Protein AF-A0A2A5BFS4-F1 (afdb_monomer)

Nearest PDB structures (foldseek):
  5m3c-assembly1_B  TM=7.877E-01  e=7.580E-06  Pseudomonas aeruginosa
  3icl-assembly2_B  TM=7.917E-01  e=2.289E-05  Methylococcus capsulatus
  3ign-assembly1_A  TM=7.931E-01  e=4.193E-04  Marinobacter nauticus VT8
  4zmm-assembly1_B  TM=7.573E-01  e=4.992E-04  Pseudomonas aeruginosa PAO1
  6hbz-assembly1_A  TM=7.527E-01  e=7.500E-04  Bdellovibrio bacteriovorus HD100

Sequence (93 aa):
MNNPGCVKLNQAAIDPHAVNEKPDDVLARLEGDQFVIVLNNFSRLDDVIAVIQRLLKRLSTPMQYNTQSVVLTASVGVAQYPKDGEDAETLLK

pLDDT: mean 76.88, std 16.75, range [34.44, 90.44]

Solvent-accessible surface area (backbone atoms only — not comparable to full-atom values): 5586 Å² total; per-residue (Å²): 136,82,44,47,31,41,34,39,39,37,61,85,81,79,56,67,79,80,69,48,85,47,96,74,34,42,80,44,75,76,52,98,45,31,33,38,34,38,45,50,72,59,92,45,72,66,57,56,51,52,52,51,54,53,50,53,54,56,44,52,44,74,41,81,54,92,94,43,80,45,66,50,73,71,56,76,49,79,38,37,47,64,84,62,27,88,46,71,68,59,55,68,108

Mean predicted aligned error: 8.02 Å

Foldseek 3Di:
DKKKKKKKKFADDDDPVLQCPDPPWDWDADDDRIIMIIDIRDPDVVVVVVSVVSRQVVQQPFDDDPPDTDHGGMDMDMDIPPPQHPDPVSRVD

Structure (mmCIF, N/CA/C/O backbone):
data_AF-A0A2A5BFS4-F1
#
_entry.id   AF-A0A2A5BFS4-F1
#
loop_
_atom_site.group_PDB
_atom_site.id
_atom_site.type_symbo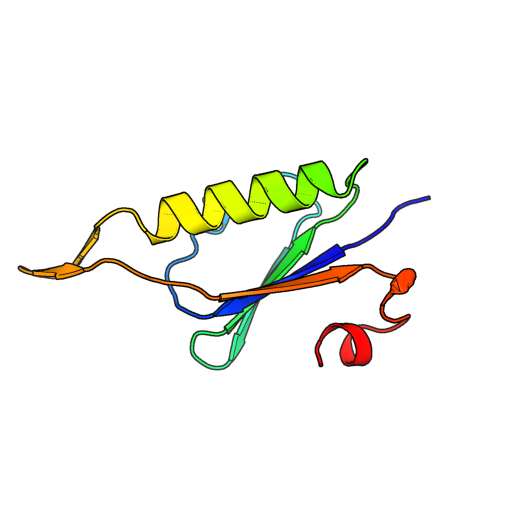l
_atom_site.label_atom_id
_atom_site.label_alt_id
_atom_site.label_comp_id
_atom_site.label_asym_id
_atom_site.label_entity_id
_atom_site.label_seq_id
_atom_site.pdbx_PDB_ins_code
_atom_site.Cartn_x
_atom_site.Cartn_y
_atom_site.Cartn_z
_atom_site.occupancy
_atom_site.B_iso_or_equiv
_atom_site.auth_seq_id
_atom_site.auth_comp_id
_atom_site.auth_asym_id
_atom_site.auth_atom_id
_atom_site.pdbx_PDB_model_num
ATOM 1 N N . MET A 1 1 ? 16.806 6.054 -15.093 1.00 42.25 1 MET A N 1
ATOM 2 C CA . MET A 1 1 ? 16.280 4.681 -14.954 1.00 42.25 1 MET A CA 1
ATOM 3 C C . MET A 1 1 ? 15.186 4.756 -13.910 1.00 42.25 1 MET A C 1
ATOM 5 O O . MET A 1 1 ? 15.493 5.035 -12.760 1.00 42.25 1 MET A O 1
ATOM 9 N N . ASN A 1 2 ? 13.932 4.671 -14.349 1.00 39.12 2 ASN A N 1
ATOM 10 C CA . ASN A 1 2 ? 12.755 4.861 -13.501 1.00 39.12 2 ASN A CA 1
ATOM 11 C C . ASN A 1 2 ? 12.441 3.547 -12.786 1.00 39.12 2 ASN A C 1
ATOM 13 O O . ASN A 1 2 ? 12.416 2.503 -13.433 1.00 39.12 2 ASN A O 1
ATOM 17 N N . ASN A 1 3 ? 12.244 3.606 -11.470 1.00 38.38 3 ASN A N 1
ATOM 18 C CA . ASN A 1 3 ? 12.059 2.435 -10.621 1.00 38.38 3 ASN A CA 1
ATOM 19 C C . ASN A 1 3 ? 10.646 2.481 -10.006 1.00 38.38 3 ASN A C 1
ATOM 21 O O . ASN A 1 3 ? 10.443 3.236 -9.054 1.00 38.38 3 ASN A O 1
ATOM 25 N N . PRO A 1 4 ? 9.647 1.783 -10.574 1.00 45.06 4 PRO A N 1
ATOM 26 C CA . PRO A 1 4 ? 8.321 1.679 -9.968 1.00 45.06 4 PRO A CA 1
ATOM 27 C C . PRO A 1 4 ? 8.346 0.804 -8.706 1.00 45.06 4 PRO A C 1
ATOM 29 O O . PRO A 1 4 ? 8.975 -0.252 -8.666 1.00 45.06 4 PRO A O 1
ATOM 32 N N . GLY A 1 5 ? 7.652 1.239 -7.659 1.00 39.81 5 GLY A N 1
ATOM 33 C CA . GLY A 1 5 ? 7.430 0.479 -6.428 1.00 39.81 5 GLY A CA 1
ATOM 34 C C . GLY A 1 5 ? 5.937 0.273 -6.229 1.00 39.81 5 GLY A C 1
ATOM 35 O O . GLY A 1 5 ? 5.156 1.188 -6.474 1.00 39.81 5 GLY A O 1
ATOM 36 N N . CYS A 1 6 ? 5.522 -0.914 -5.799 1.00 43.81 6 CYS A N 1
ATOM 37 C CA . CYS A 1 6 ? 4.128 -1.195 -5.479 1.00 43.81 6 CYS A CA 1
ATOM 38 C C . CYS A 1 6 ? 3.939 -1.333 -3.966 1.00 43.81 6 CYS A C 1
ATOM 40 O O . CYS A 1 6 ? 4.698 -2.003 -3.266 1.00 43.81 6 CYS A O 1
ATOM 42 N N . VAL A 1 7 ? 2.891 -0.700 -3.461 1.00 47.19 7 VAL A N 1
ATOM 43 C CA . VAL A 1 7 ? 2.465 -0.736 -2.067 1.00 47.19 7 VAL A CA 1
ATOM 44 C C . VAL A 1 7 ? 1.046 -1.289 -2.046 1.00 47.19 7 VAL A C 1
ATOM 46 O O . VAL A 1 7 ? 0.132 -0.683 -2.596 1.00 47.19 7 VAL A O 1
ATOM 49 N N . LYS A 1 8 ? 0.842 -2.443 -1.417 1.00 44.78 8 LYS A N 1
ATOM 50 C CA . LYS A 1 8 ? -0.485 -3.004 -1.151 1.00 44.78 8 LYS A CA 1
ATOM 51 C C . LYS A 1 8 ? -0.995 -2.519 0.197 1.00 44.78 8 LYS A C 1
ATOM 53 O O . LYS A 1 8 ? -0.244 -2.521 1.169 1.00 44.78 8 LYS A O 1
ATOM 58 N N . LEU A 1 9 ? -2.273 -2.180 0.268 1.00 44.44 9 LEU A N 1
ATOM 59 C CA . LEU A 1 9 ? -2.977 -1.728 1.464 1.00 44.44 9 LEU A CA 1
ATOM 60 C C . LEU A 1 9 ? -4.248 -2.557 1.680 1.00 44.44 9 LEU A C 1
ATOM 62 O O . LEU A 1 9 ? -4.911 -2.912 0.707 1.00 44.44 9 LEU A O 1
ATOM 66 N N . ASN A 1 10 ? -4.631 -2.804 2.935 1.00 34.44 10 ASN A N 1
ATOM 67 C CA . ASN A 1 10 ? -5.971 -3.285 3.300 1.00 34.44 10 ASN A CA 1
ATOM 68 C C . ASN A 1 10 ? -6.729 -2.259 4.183 1.00 34.44 10 ASN A C 1
ATOM 70 O O . ASN A 1 10 ? -6.125 -1.544 4.975 1.00 34.44 10 ASN A O 1
ATOM 74 N N . GLN A 1 11 ? -8.051 -2.197 4.010 1.00 35.75 11 GLN A N 1
ATOM 75 C CA . GLN A 1 11 ? -9.085 -1.334 4.607 1.00 35.75 11 GLN A CA 1
ATOM 76 C C . GLN A 1 11 ? -9.249 0.137 4.130 1.00 35.75 11 GLN A C 1
ATOM 78 O O . GLN A 1 11 ? -8.302 0.871 3.862 1.00 35.75 11 GLN A O 1
ATOM 83 N N . ALA A 1 12 ? -10.524 0.554 4.001 1.00 38.91 12 ALA A N 1
ATOM 84 C CA . ALA A 1 12 ? -11.038 1.592 3.098 1.00 38.91 12 ALA A CA 1
ATOM 85 C C . ALA A 1 12 ? -11.296 2.988 3.704 1.00 38.91 12 ALA A C 1
ATOM 87 O O . ALA A 1 12 ? -12.045 3.119 4.664 1.00 38.91 12 ALA A O 1
ATOM 88 N N . ALA A 1 13 ? -10.761 4.012 3.032 1.00 41.56 13 ALA A N 1
ATOM 89 C CA . ALA A 1 13 ? -11.296 5.360 2.756 1.00 41.56 13 ALA A CA 1
ATOM 90 C C . ALA A 1 13 ? -10.109 6.196 2.251 1.00 41.56 13 ALA A C 1
ATOM 92 O O . ALA A 1 13 ? -9.653 7.135 2.900 1.00 41.56 13 ALA A O 1
ATOM 93 N N . ILE A 1 14 ? -9.510 5.769 1.139 1.00 53.09 14 ILE A N 1
ATOM 94 C CA . ILE A 1 14 ? -8.310 6.418 0.626 1.00 53.09 14 ILE A CA 1
ATOM 95 C C . ILE A 1 14 ? -8.756 7.539 -0.304 1.00 53.09 14 ILE A C 1
ATOM 97 O O . ILE A 1 14 ? -9.197 7.285 -1.422 1.00 53.09 14 ILE A O 1
ATOM 101 N N . ASP A 1 15 ? -8.665 8.774 0.181 1.00 57.22 15 ASP A N 1
ATOM 102 C CA . ASP A 1 15 ? -8.753 9.952 -0.676 1.00 57.22 15 ASP A CA 1
ATOM 103 C C . ASP A 1 15 ? -7.632 9.865 -1.735 1.00 57.22 15 ASP A C 1
ATOM 105 O O . ASP A 1 15 ? -6.452 9.833 -1.368 1.00 57.22 15 ASP A O 1
ATOM 109 N N . PRO A 1 16 ? -7.954 9.817 -3.041 1.00 53.03 16 PRO A N 1
ATOM 110 C CA . PRO A 1 16 ? -6.948 9.762 -4.096 1.00 53.03 16 PRO A 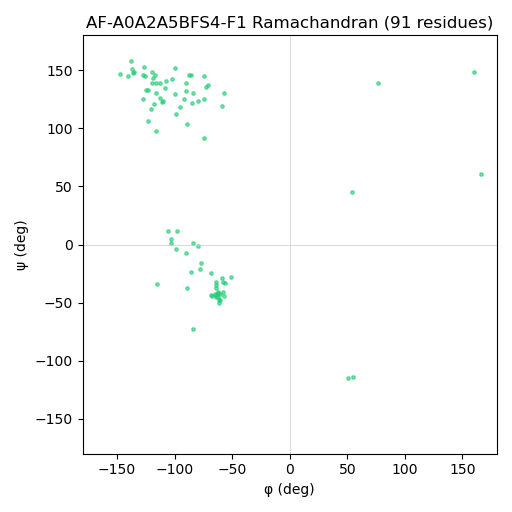CA 1
ATOM 111 C C . PRO A 1 16 ? -5.959 10.928 -4.020 1.00 53.03 16 PRO A C 1
ATOM 113 O O . PRO A 1 16 ? -4.778 10.754 -4.306 1.00 53.03 16 PRO A O 1
ATOM 116 N N . HIS A 1 17 ? -6.408 12.108 -3.582 1.00 55.12 17 HIS A N 1
ATOM 117 C CA . HIS A 1 17 ? -5.558 13.288 -3.416 1.00 55.12 17 HIS A CA 1
ATOM 118 C C . HIS A 1 17 ? -4.683 13.222 -2.157 1.00 55.12 17 HIS A C 1
ATOM 120 O O . HIS A 1 17 ? -3.711 13.964 -2.038 1.00 55.12 17 HIS A O 1
ATOM 126 N N . ALA A 1 18 ? -4.985 12.325 -1.214 1.00 53.59 18 ALA A N 1
ATOM 127 C CA . ALA A 1 18 ? -4.162 12.109 -0.027 1.00 53.59 18 ALA A CA 1
ATOM 128 C C . ALA A 1 18 ? -2.912 11.264 -0.297 1.00 53.59 18 ALA A C 1
ATOM 130 O O . ALA A 1 18 ? -1.975 11.308 0.507 1.00 53.59 18 ALA A O 1
ATOM 131 N N . VAL A 1 19 ? -2.927 10.492 -1.385 1.00 61.59 19 VAL A N 1
ATOM 132 C CA . VAL A 1 19 ? -1.911 9.485 -1.718 1.00 61.59 19 VAL A CA 1
ATOM 133 C C . VAL A 1 19 ? -1.139 9.829 -2.978 1.00 61.59 19 VAL A C 1
ATOM 135 O O . VAL A 1 19 ? 0.044 9.518 -3.060 1.00 61.59 19 VAL A O 1
ATOM 138 N N . ASN A 1 20 ? -1.798 10.463 -3.944 1.00 62.19 20 ASN A N 1
ATOM 139 C CA . ASN A 1 20 ? -1.189 10.823 -5.210 1.00 62.19 20 ASN A CA 1
ATOM 140 C C . ASN A 1 20 ? -0.248 12.027 -5.017 1.00 62.19 20 ASN A C 1
ATOM 142 O O . ASN A 1 20 ? -0.691 13.178 -5.028 1.00 62.19 20 ASN A O 1
ATOM 146 N N . GLU A 1 21 ? 1.036 11.762 -4.755 1.00 63.19 21 GLU A N 1
ATOM 147 C CA . GLU A 1 21 ? 2.040 12.813 -4.534 1.00 63.19 21 GLU A CA 1
ATOM 148 C C . GLU A 1 21 ? 2.649 13.316 -5.842 1.00 63.19 21 GLU A C 1
ATOM 150 O O . GLU A 1 21 ? 3.132 14.451 -5.900 1.00 63.19 21 GLU A O 1
ATOM 155 N N . LYS A 1 22 ? 2.616 12.495 -6.897 1.00 73.06 22 LYS A N 1
ATOM 156 C CA . LYS A 1 22 ? 3.165 12.814 -8.217 1.00 73.06 22 LYS A CA 1
ATOM 157 C C . LYS A 1 22 ? 2.206 12.386 -9.325 1.00 73.06 22 LYS A C 1
ATOM 159 O O . LYS A 1 22 ? 1.609 11.335 -9.199 1.00 73.06 22 LYS A O 1
ATOM 164 N N . PRO A 1 23 ? 2.145 13.095 -10.467 1.00 74.38 23 PRO A N 1
ATOM 165 C CA . PRO A 1 23 ? 1.198 12.801 -11.552 1.00 74.38 23 PRO A CA 1
ATOM 166 C C . PRO A 1 23 ? 1.167 11.344 -12.042 1.00 74.38 23 PRO A C 1
ATOM 168 O O . PRO A 1 23 ? 0.133 10.894 -12.528 1.00 74.38 23 PRO A O 1
ATOM 171 N N . ASP A 1 24 ? 2.287 10.631 -11.914 1.00 79.88 24 ASP A N 1
ATOM 172 C CA . ASP A 1 24 ? 2.438 9.249 -12.365 1.00 79.88 24 ASP A CA 1
ATOM 173 C C . ASP A 1 24 ? 2.071 8.214 -11.289 1.00 79.88 24 ASP A C 1
ATOM 175 O O . ASP A 1 24 ? 2.069 7.020 -11.587 1.00 79.88 24 ASP A O 1
ATOM 179 N N . ASP A 1 25 ? 1.801 8.618 -10.045 1.00 84.00 25 ASP A N 1
ATOM 180 C CA . ASP A 1 25 ? 1.403 7.685 -8.993 1.00 84.00 25 ASP A CA 1
ATOM 181 C C . ASP A 1 25 ? -0.038 7.212 -9.236 1.00 84.00 25 ASP A C 1
ATOM 183 O O . ASP A 1 25 ? -0.946 7.989 -9.549 1.00 84.00 25 ASP A O 1
ATOM 187 N N . VAL A 1 26 ? -0.262 5.908 -9.080 1.00 83.69 26 VAL A N 1
ATOM 188 C CA . VAL A 1 26 ? -1.560 5.274 -9.343 1.00 83.69 26 VAL A CA 1
ATOM 189 C C . VAL A 1 26 ? -2.113 4.703 -8.051 1.00 83.69 26 VAL A C 1
ATOM 191 O O . VAL A 1 26 ? -1.435 3.940 -7.374 1.00 83.69 26 VAL A O 1
ATOM 194 N N . LEU A 1 27 ? -3.370 5.015 -7.741 1.00 85.62 27 LEU A N 1
ATOM 195 C CA . LEU A 1 27 ? -4.146 4.345 -6.700 1.00 85.6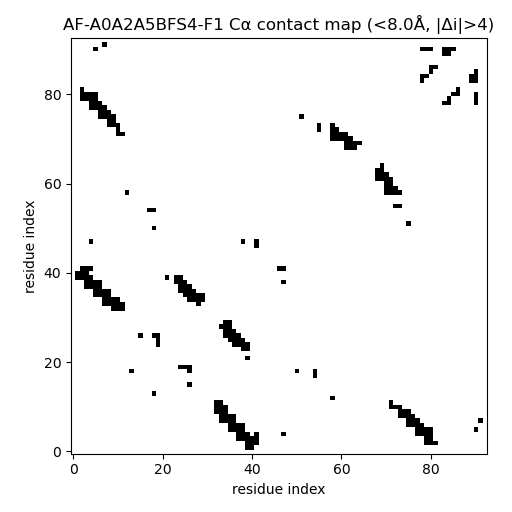2 27 LEU A CA 1
ATOM 196 C C . LEU A 1 27 ? -5.253 3.527 -7.364 1.00 85.62 27 LEU A C 1
ATOM 198 O O . LEU A 1 27 ? -6.095 4.075 -8.074 1.00 85.62 27 LEU A O 1
ATOM 202 N N . ALA A 1 28 ? -5.277 2.227 -7.095 1.00 83.88 28 ALA A N 1
ATOM 203 C CA . ALA A 1 28 ? -6.299 1.311 -7.578 1.00 83.88 28 ALA A CA 1
ATOM 204 C C . ALA A 1 28 ? -6.925 0.541 -6.413 1.00 83.88 28 ALA A C 1
ATOM 206 O O . ALA A 1 28 ? -6.252 0.177 -5.451 1.00 83.88 28 ALA A O 1
ATOM 207 N N . ARG A 1 29 ? -8.225 0.262 -6.513 1.00 86.12 29 ARG A N 1
ATOM 208 C CA . ARG A 1 29 ? -8.899 -0.720 -5.660 1.00 86.12 29 ARG A CA 1
ATOM 209 C C . ARG A 1 29 ? -8.849 -2.064 -6.375 1.00 86.12 29 ARG A C 1
ATOM 211 O O . ARG A 1 29 ? -9.277 -2.128 -7.524 1.00 86.12 29 ARG A O 1
ATOM 218 N N . LEU A 1 30 ? -8.332 -3.097 -5.713 1.00 83.94 30 LEU A N 1
ATOM 219 C CA . LEU A 1 30 ? -8.310 -4.450 -6.269 1.00 83.94 30 LEU A CA 1
ATOM 220 C C . LEU A 1 30 ? -9.644 -5.140 -5.998 1.00 83.94 30 LEU A C 1
ATOM 222 O O . LEU A 1 30 ? -10.477 -5.277 -6.888 1.00 83.94 30 LEU A O 1
ATOM 226 N N . GLU A 1 31 ? -9.875 -5.511 -4.743 1.00 82.44 31 GLU A N 1
ATOM 227 C CA . GLU A 1 31 ? -11.036 -6.283 -4.315 1.00 82.44 31 GLU A CA 1
ATOM 228 C C . GLU A 1 31 ? -11.428 -5.881 -2.903 1.00 82.44 31 GLU A C 1
ATOM 230 O O . GLU A 1 31 ? -10.560 -5.559 -2.098 1.00 82.44 31 GLU A O 1
ATOM 235 N N . GLY A 1 32 ? -12.725 -5.910 -2.578 1.00 86.44 32 GLY A N 1
ATOM 236 C CA . GLY A 1 32 ? -13.195 -5.651 -1.217 1.00 86.44 32 GLY A CA 1
ATOM 237 C C . GLY A 1 32 ? -12.603 -4.363 -0.651 1.00 86.44 32 GLY A C 1
ATOM 238 O O . GLY A 1 32 ? -12.879 -3.271 -1.143 1.00 86.44 32 GLY A O 1
ATOM 239 N N . ASP A 1 33 ? -11.788 -4.489 0.378 1.00 83.19 33 ASP A N 1
ATOM 240 C CA . ASP A 1 33 ? -11.120 -3.400 1.071 1.00 83.19 33 ASP A CA 1
ATOM 241 C C . ASP A 1 33 ? -9.614 -3.301 0.744 1.00 83.19 33 ASP A C 1
ATOM 243 O O . ASP A 1 33 ? -8.892 -2.556 1.398 1.00 83.19 33 ASP A O 1
ATOM 247 N N . GLN A 1 34 ? -9.143 -4.022 -0.273 1.00 83.44 34 GLN A N 1
ATOM 248 C CA . GLN A 1 34 ? -7.758 -4.043 -0.726 1.00 83.44 34 GLN A CA 1
ATOM 249 C C . GLN A 1 34 ? -7.495 -2.983 -1.795 1.00 83.44 34 GLN A C 1
ATOM 251 O O . GLN A 1 34 ? -8.211 -2.862 -2.797 1.00 83.44 34 GLN A O 1
ATOM 256 N N . PHE A 1 35 ? -6.413 -2.242 -1.601 1.00 86.31 35 PHE A N 1
ATOM 257 C CA . PHE A 1 35 ? -5.946 -1.199 -2.500 1.00 86.31 35 PHE A CA 1
ATOM 258 C C . PHE A 1 35 ? -4.484 -1.432 -2.869 1.00 86.31 35 PHE A C 1
ATOM 260 O O . PHE A 1 35 ? -3.710 -2.006 -2.106 1.00 86.31 35 PHE A O 1
ATOM 267 N N . VAL A 1 36 ? -4.099 -0.952 -4.042 1.00 87.88 36 VAL A N 1
ATOM 268 C CA . VAL A 1 36 ? -2.715 -0.903 -4.507 1.00 87.88 36 VAL A CA 1
ATOM 269 C C . VAL A 1 36 ? -2.373 0.533 -4.838 1.00 87.88 36 VAL A C 1
ATOM 271 O O . VAL A 1 36 ? -3.126 1.216 -5.530 1.00 87.88 36 VAL A O 1
ATOM 274 N N . ILE A 1 37 ? -1.216 0.967 -4.361 1.00 87.19 37 ILE A N 1
ATOM 275 C CA . ILE A 1 37 ? -0.569 2.201 -4.770 1.00 87.19 37 ILE A CA 1
ATOM 276 C C . ILE A 1 37 ? 0.670 1.821 -5.567 1.00 87.19 37 ILE A C 1
ATOM 278 O O . ILE A 1 37 ? 1.539 1.107 -5.069 1.00 87.19 37 ILE A O 1
ATOM 282 N N . VAL A 1 38 ? 0.768 2.310 -6.793 1.00 87.75 38 VAL A N 1
ATOM 283 C CA . VAL A 1 38 ? 1.999 2.256 -7.575 1.00 87.75 38 VAL A CA 1
ATOM 284 C C . VAL A 1 38 ? 2.662 3.616 -7.449 1.00 87.75 38 VAL A C 1
ATOM 286 O O . VAL A 1 38 ? 2.122 4.610 -7.927 1.00 87.75 38 VAL A O 1
ATOM 289 N N . LEU A 1 39 ? 3.807 3.648 -6.774 1.00 87.31 39 LEU A N 1
ATOM 290 C CA . LEU A 1 39 ? 4.633 4.838 -6.630 1.00 87.31 39 LEU A CA 1
ATOM 291 C C . LEU A 1 39 ? 5.712 4.818 -7.702 1.00 87.31 39 LEU A C 1
ATOM 293 O O . LEU A 1 39 ? 6.563 3.923 -7.740 1.00 87.31 39 LEU A O 1
ATOM 297 N N . ASN A 1 40 ? 5.681 5.824 -8.564 1.00 82.12 40 ASN A N 1
ATOM 298 C CA . ASN A 1 40 ? 6.637 5.974 -9.645 1.00 82.12 40 ASN A CA 1
ATOM 299 C C . ASN A 1 40 ? 7.726 6.982 -9.263 1.00 82.12 40 ASN A C 1
ATOM 301 O O . ASN A 1 40 ? 7.526 7.920 -8.488 1.00 82.12 40 ASN A O 1
ATOM 305 N N . ASN A 1 41 ? 8.916 6.804 -9.840 1.00 77.44 41 ASN A N 1
ATOM 306 C CA . ASN A 1 41 ? 9.993 7.798 -9.784 1.00 77.44 41 ASN A CA 1
ATOM 307 C C . ASN A 1 41 ? 10.367 8.239 -8.352 1.00 77.44 41 ASN A C 1
ATOM 309 O O . ASN A 1 41 ? 10.494 9.438 -8.075 1.00 77.44 41 ASN A O 1
ATOM 313 N N . PHE A 1 42 ? 10.516 7.296 -7.418 1.00 82.31 42 PHE A N 1
ATOM 314 C CA . PHE A 1 42 ? 11.094 7.579 -6.101 1.00 82.31 42 PHE A CA 1
ATOM 315 C C . PHE A 1 42 ? 12.622 7.452 -6.141 1.00 82.31 42 PHE A C 1
ATOM 317 O O . PHE A 1 42 ? 13.169 6.631 -6.879 1.00 82.31 42 PHE A O 1
ATOM 324 N N . SER A 1 43 ? 13.318 8.281 -5.364 1.00 82.50 43 SER A N 1
ATOM 325 C CA . SER A 1 43 ? 14.785 8.325 -5.367 1.00 82.50 43 SER A CA 1
ATOM 326 C C . SER A 1 43 ? 15.364 7.335 -4.365 1.00 82.50 43 SER A C 1
ATOM 328 O O . SER A 1 43 ? 16.408 6.729 -4.602 1.00 82.50 43 SER A O 1
ATOM 330 N N . ARG A 1 44 ? 14.692 7.187 -3.220 1.00 84.56 44 ARG A N 1
ATOM 331 C CA . ARG A 1 44 ? 15.110 6.329 -2.112 1.00 84.56 44 ARG A CA 1
ATOM 332 C C . ARG A 1 44 ? 13.920 5.563 -1.562 1.00 84.56 44 ARG A C 1
ATOM 334 O O . ARG A 1 44 ? 12.800 6.058 -1.556 1.00 84.56 44 ARG A O 1
ATOM 341 N N . LEU A 1 45 ? 14.184 4.376 -1.024 1.00 82.69 45 LEU A N 1
ATOM 342 C CA . LEU A 1 45 ? 13.162 3.578 -0.342 1.00 82.69 45 LEU A CA 1
ATOM 343 C C . LEU A 1 45 ? 12.548 4.345 0.848 1.00 82.69 45 LEU A C 1
ATOM 345 O O . LEU A 1 45 ? 11.363 4.205 1.130 1.00 82.69 45 LEU A O 1
ATOM 349 N N . ASP A 1 46 ? 13.318 5.241 1.469 1.00 87.25 46 ASP A N 1
ATOM 350 C CA . ASP A 1 46 ? 12.834 6.157 2.509 1.00 87.25 46 ASP A CA 1
ATOM 351 C C . ASP A 1 46 ? 11.673 7.054 2.037 1.00 87.25 46 ASP A C 1
ATOM 353 O O . ASP A 1 46 ? 10.779 7.350 2.828 1.00 87.25 46 ASP A O 1
ATOM 357 N N . ASP A 1 47 ? 11.638 7.436 0.753 1.00 83.62 47 ASP A N 1
ATOM 358 C CA . ASP A 1 47 ? 10.538 8.224 0.181 1.00 83.62 47 ASP A CA 1
ATOM 359 C C . ASP A 1 47 ? 9.235 7.406 0.205 1.00 83.62 47 ASP A C 1
ATOM 361 O O . ASP A 1 47 ? 8.182 7.901 0.605 1.00 83.62 47 ASP A O 1
ATOM 365 N N . VAL A 1 48 ? 9.320 6.119 -0.152 1.00 85.69 48 VAL A N 1
ATOM 366 C CA . VAL A 1 48 ? 8.191 5.173 -0.117 1.00 85.69 48 VAL A CA 1
ATOM 367 C C . VAL A 1 48 ? 7.712 4.962 1.320 1.00 85.69 48 VAL A C 1
ATOM 369 O O . VAL A 1 48 ? 6.510 5.005 1.589 1.00 85.69 48 VAL A O 1
ATOM 372 N N . ILE A 1 49 ? 8.641 4.794 2.266 1.00 87.88 49 ILE A N 1
ATOM 373 C CA . ILE A 1 49 ? 8.313 4.650 3.692 1.00 87.88 49 ILE A CA 1
ATOM 374 C C . ILE A 1 49 ? 7.584 5.896 4.210 1.00 87.88 49 ILE A C 1
ATOM 376 O O . ILE A 1 49 ? 6.597 5.764 4.936 1.00 87.88 49 ILE A O 1
ATOM 380 N N . ALA A 1 50 ? 8.024 7.097 3.829 1.00 87.19 50 ALA A N 1
ATOM 381 C CA . ALA A 1 50 ? 7.391 8.344 4.252 1.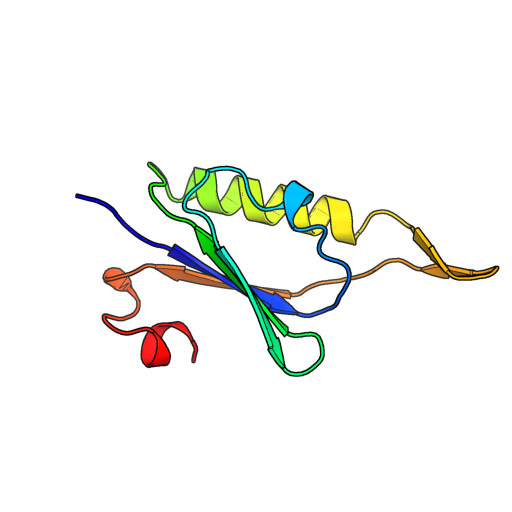00 87.19 50 ALA A CA 1
ATOM 382 C C . ALA A 1 50 ? 5.932 8.451 3.768 1.00 87.19 50 ALA A C 1
ATOM 384 O O . ALA A 1 50 ? 5.054 8.841 4.547 1.00 87.19 50 ALA A O 1
ATOM 385 N N . VAL A 1 51 ? 5.654 8.049 2.521 1.00 85.06 51 VAL A N 1
ATOM 386 C CA . VAL A 1 51 ? 4.285 7.987 1.975 1.00 85.06 51 VAL A CA 1
ATOM 387 C C . VAL A 1 51 ? 3.427 7.011 2.787 1.00 85.06 51 VAL A C 1
ATOM 389 O O . VAL A 1 51 ? 2.335 7.367 3.238 1.00 85.06 51 VAL A O 1
ATOM 392 N N . ILE A 1 52 ? 3.943 5.808 3.055 1.00 87.31 52 ILE A N 1
ATOM 393 C CA . ILE A 1 52 ? 3.241 4.773 3.830 1.00 87.31 52 ILE A CA 1
ATOM 394 C C . ILE A 1 52 ? 2.918 5.257 5.245 1.00 87.31 52 ILE A C 1
ATOM 396 O O . ILE A 1 52 ? 1.784 5.129 5.705 1.00 87.31 52 ILE A O 1
ATOM 400 N N . GLN A 1 53 ? 3.890 5.849 5.941 1.00 89.31 53 GLN A N 1
ATOM 401 C CA . GLN A 1 53 ? 3.693 6.363 7.297 1.00 89.31 53 GLN A CA 1
ATOM 402 C C . GLN A 1 53 ? 2.639 7.472 7.339 1.00 89.31 53 GLN A C 1
ATOM 404 O O . GLN A 1 53 ? 1.799 7.498 8.242 1.00 89.31 53 GLN A O 1
ATOM 409 N N . ARG A 1 54 ? 2.648 8.381 6.356 1.00 87.12 54 ARG A N 1
ATOM 410 C CA . ARG A 1 54 ? 1.628 9.429 6.234 1.00 87.12 54 ARG A CA 1
ATOM 411 C C . ARG A 1 54 ? 0.241 8.849 6.008 1.00 87.12 54 ARG A C 1
ATOM 413 O O . ARG A 1 54 ? -0.705 9.306 6.648 1.00 87.12 54 ARG A O 1
ATOM 420 N N . LEU A 1 55 ? 0.119 7.866 5.122 1.00 85.88 55 LEU A N 1
ATOM 421 C CA . LEU A 1 55 ? -1.143 7.188 4.857 1.00 85.88 55 LEU A CA 1
ATOM 422 C C . LEU A 1 55 ? -1.664 6.486 6.118 1.00 85.88 55 LEU A C 1
ATOM 424 O O . LEU A 1 55 ? -2.796 6.736 6.522 1.00 85.88 55 LEU A O 1
ATOM 428 N N . LEU A 1 56 ? -0.831 5.687 6.788 1.00 87.31 56 LEU A N 1
ATOM 429 C CA . LEU A 1 56 ? -1.210 4.997 8.024 1.00 87.31 56 LEU A CA 1
ATOM 430 C C . LEU A 1 56 ? -1.650 5.971 9.119 1.00 87.31 56 LEU A C 1
ATOM 432 O O . LEU A 1 56 ? -2.645 5.725 9.796 1.00 87.31 56 LEU A O 1
ATOM 436 N N . LYS A 1 57 ? -0.960 7.108 9.259 1.00 88.44 57 LYS A N 1
ATOM 437 C CA . LYS A 1 57 ? -1.342 8.165 10.205 1.00 88.44 57 LYS A CA 1
ATOM 438 C C . LYS A 1 57 ? -2.694 8.799 9.865 1.00 88.44 57 LYS A C 1
ATOM 440 O O . LYS A 1 57 ? -3.455 9.146 10.765 1.00 88.44 57 LYS A O 1
ATOM 445 N N . ARG A 1 58 ? -2.998 8.982 8.578 1.00 86.75 58 ARG A N 1
ATOM 446 C CA . ARG A 1 58 ? -4.305 9.498 8.144 1.00 86.75 58 ARG A CA 1
ATOM 447 C C . ARG A 1 58 ? -5.411 8.487 8.428 1.00 86.75 58 ARG A C 1
ATOM 449 O O . ARG A 1 58 ? -6.429 8.875 8.983 1.00 86.75 58 ARG A O 1
ATOM 456 N N . LEU A 1 59 ? -5.187 7.210 8.122 1.00 84.62 59 LEU A N 1
ATOM 457 C CA . LEU A 1 59 ? -6.155 6.139 8.383 1.00 84.62 59 LEU A CA 1
ATOM 458 C C . LEU A 1 59 ? -6.425 5.948 9.883 1.00 84.62 59 LEU A C 1
ATOM 460 O O . LEU A 1 59 ? -7.561 5.704 10.276 1.00 84.62 59 LEU A O 1
ATOM 464 N N . SER A 1 60 ? -5.409 6.130 10.730 1.00 88.81 60 SER A N 1
ATOM 465 C CA . SER A 1 60 ? -5.562 6.043 12.186 1.00 88.81 60 SER A CA 1
ATOM 466 C C . SER A 1 60 ? -6.155 7.297 12.834 1.00 88.81 60 SER A C 1
ATOM 468 O O . SER A 1 60 ? -6.363 7.323 14.049 1.00 88.81 60 SER A O 1
ATOM 470 N N . THR A 1 61 ? -6.447 8.342 12.055 1.00 88.94 61 THR A N 1
ATOM 471 C CA . THR A 1 61 ? -7.154 9.514 12.571 1.00 88.94 61 THR A CA 1
ATOM 472 C C . THR A 1 61 ? -8.633 9.157 12.758 1.00 88.94 61 THR A C 1
ATOM 474 O O . THR A 1 61 ? -9.259 8.707 11.798 1.00 88.94 61 THR A O 1
ATOM 477 N N . PRO A 1 62 ? -9.215 9.348 13.959 1.00 88.44 62 PRO A N 1
ATOM 478 C CA . PRO A 1 62 ? -10.618 9.036 14.193 1.00 88.44 62 PRO A CA 1
ATOM 479 C C . PRO A 1 62 ? -11.524 9.800 13.231 1.00 88.44 62 PRO A C 1
ATOM 481 O O . PRO A 1 62 ? -11.413 11.020 13.090 1.00 88.44 62 PRO A O 1
ATOM 484 N N . MET A 1 63 ? -12.440 9.080 12.596 1.00 85.19 63 MET A N 1
ATOM 485 C CA . MET A 1 63 ? -13.420 9.639 11.676 1.00 85.19 63 MET A CA 1
ATOM 486 C C . MET A 1 63 ? -14.830 9.380 12.187 1.00 85.19 63 MET A C 1
ATOM 488 O O . MET A 1 63 ? -15.125 8.334 12.768 1.00 85.19 63 MET A O 1
ATOM 492 N N . GLN A 1 64 ? -15.708 10.357 11.978 1.00 85.75 64 GLN A N 1
ATOM 493 C CA . GLN A 1 64 ? -17.105 10.221 12.361 1.00 85.75 64 GLN A CA 1
ATOM 494 C C . GLN A 1 64 ? -17.852 9.404 11.315 1.00 85.75 64 GLN A C 1
ATOM 496 O O . GLN A 1 64 ? -17.885 9.761 10.137 1.00 85.75 64 GLN A O 1
ATOM 501 N N . TYR A 1 65 ? -18.480 8.327 11.767 1.00 81.75 65 TYR A N 1
ATOM 502 C CA . TYR A 1 65 ? -19.398 7.522 10.982 1.00 81.75 65 TYR A CA 1
ATOM 503 C C . TYR A 1 65 ? -20.740 7.466 11.713 1.00 81.75 65 TYR A C 1
ATOM 505 O O . TYR A 1 65 ? -20.885 6.825 12.756 1.00 81.75 65 TYR A O 1
ATOM 513 N N . ASN A 1 66 ? -21.729 8.187 11.182 1.00 86.06 66 ASN A N 1
ATOM 514 C CA . ASN A 1 66 ? -22.990 8.480 11.868 1.00 86.06 66 ASN A CA 1
ATOM 515 C C . ASN A 1 66 ? -22.744 9.148 13.235 1.00 86.06 66 ASN A C 1
ATOM 517 O O . ASN A 1 66 ? -22.244 10.267 13.295 1.00 86.06 66 ASN A O 1
ATOM 521 N N . THR A 1 67 ? -23.094 8.471 14.330 1.00 90.44 67 THR A N 1
ATOM 522 C CA . THR A 1 67 ? 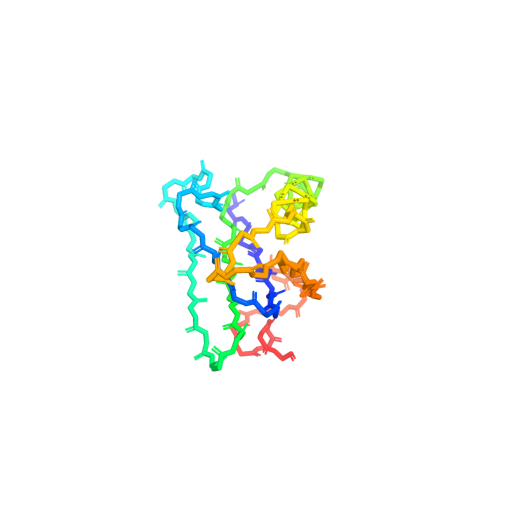-22.911 8.949 15.709 1.00 90.44 67 THR A CA 1
ATOM 523 C C . THR A 1 67 ? -21.720 8.296 16.413 1.00 90.44 67 THR A C 1
ATOM 525 O O . THR A 1 67 ? -21.547 8.486 17.616 1.00 90.44 67 THR A O 1
ATOM 528 N N . GLN A 1 68 ? -20.939 7.474 15.707 1.00 88.62 68 GLN A N 1
ATOM 529 C CA . GLN A 1 68 ? -19.817 6.725 16.264 1.00 88.62 68 GLN A CA 1
ATOM 530 C C . GLN A 1 68 ? -18.492 7.230 15.696 1.00 88.62 68 GLN A C 1
ATOM 532 O O . GLN A 1 68 ? -18.357 7.463 14.496 1.00 88.62 68 GLN A O 1
ATOM 537 N N . SER A 1 69 ? -17.497 7.335 16.575 1.00 89.31 69 SER A N 1
ATOM 538 C CA . SER A 1 69 ? -16.112 7.565 16.180 1.00 89.31 69 SER A CA 1
ATOM 539 C C . SER A 1 69 ? -15.463 6.224 15.860 1.00 89.31 69 SER A C 1
ATOM 541 O O . SER A 1 69 ? -15.440 5.327 16.706 1.00 89.31 69 SER A O 1
ATOM 543 N N . VAL A 1 70 ? -14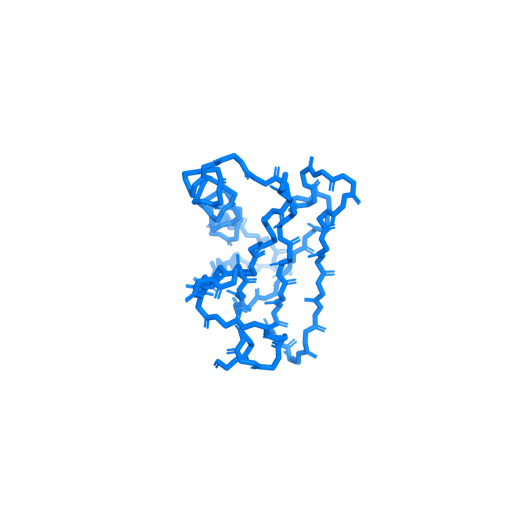.958 6.086 14.638 1.00 87.81 70 VAL A N 1
ATOM 544 C CA . VAL A 1 70 ? -14.292 4.876 14.152 1.00 87.81 70 VAL A CA 1
ATOM 545 C C . VAL A 1 70 ? -12.838 5.212 13.849 1.00 87.81 70 VAL A C 1
ATOM 547 O O . VAL A 1 70 ? -12.533 6.269 13.299 1.00 87.81 70 VAL A O 1
ATOM 550 N N . VAL A 1 71 ? -11.936 4.303 14.207 1.00 86.25 71 VAL A N 1
ATOM 551 C CA . VAL A 1 71 ? -10.522 4.365 13.829 1.00 86.25 71 VAL A CA 1
ATOM 552 C C . VAL A 1 71 ? -10.252 3.213 12.880 1.00 86.25 71 VAL A C 1
ATOM 554 O O . VAL A 1 71 ? -10.546 2.063 13.210 1.00 86.25 71 VAL A O 1
ATOM 557 N N . LEU A 1 72 ? -9.703 3.517 11.707 1.00 86.44 72 LEU A N 1
ATOM 558 C CA . LEU A 1 72 ? -9.285 2.488 10.770 1.00 86.44 72 LEU A CA 1
ATOM 559 C C . LEU A 1 72 ? -7.870 2.027 11.115 1.00 86.44 72 LEU A C 1
ATOM 561 O O . LEU A 1 72 ? -7.011 2.798 11.545 1.00 86.44 72 LEU A O 1
ATOM 565 N N . THR A 1 73 ? -7.629 0.742 10.895 1.00 83.19 73 THR A N 1
ATOM 566 C CA . THR A 1 73 ? -6.283 0.173 10.882 1.00 83.19 73 THR A CA 1
ATOM 567 C C . THR A 1 73 ? -6.051 -0.435 9.513 1.00 83.19 73 THR A C 1
ATOM 569 O O . THR A 1 73 ? -7.002 -0.878 8.871 1.00 83.19 73 THR A O 1
ATOM 572 N N . ALA A 1 74 ? -4.802 -0.413 9.066 1.00 84.94 74 ALA A N 1
ATOM 573 C CA . ALA A 1 74 ? -4.405 -0.942 7.776 1.00 84.94 74 ALA A CA 1
ATOM 574 C C . ALA A 1 74 ? -3.066 -1.659 7.907 1.00 84.94 74 ALA A C 1
ATOM 576 O O . ALA A 1 74 ? -2.185 -1.258 8.670 1.00 84.94 74 ALA A O 1
ATOM 577 N N . SER A 1 75 ? -2.930 -2.724 7.138 1.00 86.50 75 SER A N 1
ATOM 578 C CA . SER A 1 75 ? -1.705 -3.476 6.918 1.00 86.50 75 SER A CA 1
ATOM 579 C C . SER A 1 75 ? -1.145 -3.091 5.559 1.00 86.50 75 SER A C 1
ATOM 581 O O . SER A 1 75 ? -1.897 -2.881 4.605 1.00 86.50 75 SER A O 1
ATOM 583 N N . VAL A 1 76 ? 0.181 -3.000 5.482 1.00 87.56 76 VAL A N 1
ATOM 584 C CA . VAL A 1 76 ? 0.880 -2.542 4.281 1.00 87.56 76 VAL A CA 1
ATOM 585 C C . VAL A 1 76 ? 1.947 -3.546 3.882 1.00 87.56 76 VAL A C 1
ATOM 587 O O . VAL A 1 76 ? 2.814 -3.876 4.689 1.00 87.56 76 VAL A O 1
ATOM 590 N N . GLY A 1 77 ? 1.886 -4.004 2.633 1.00 88.50 77 GLY A N 1
ATOM 591 C CA . GLY A 1 77 ? 2.950 -4.763 1.977 1.00 88.50 77 GLY A CA 1
ATOM 592 C C . GLY A 1 77 ? 3.647 -3.890 0.938 1.00 88.50 77 GLY A C 1
ATOM 593 O O . GLY A 1 77 ? 2.985 -3.116 0.251 1.00 88.50 77 GLY A O 1
ATOM 594 N N . VAL A 1 78 ? 4.969 -3.996 0.816 1.00 87.81 78 VAL A N 1
ATOM 595 C CA . VAL A 1 78 ? 5.759 -3.238 -0.167 1.00 87.81 78 VAL A CA 1
ATOM 596 C C . VAL A 1 78 ? 6.572 -4.214 -0.997 1.00 87.81 78 VAL A C 1
ATOM 598 O O . VAL A 1 78 ? 7.230 -5.083 -0.429 1.00 87.81 78 VAL A O 1
ATOM 601 N N . ALA A 1 79 ? 6.551 -4.034 -2.312 1.00 89.56 79 ALA A N 1
ATOM 602 C CA . ALA A 1 79 ? 7.444 -4.718 -3.233 1.00 89.56 79 ALA A CA 1
ATOM 603 C C . ALA A 1 79 ? 8.004 -3.725 -4.263 1.00 89.56 79 ALA A C 1
ATOM 605 O O . ALA A 1 79 ? 7.384 -2.715 -4.608 1.00 89.56 79 ALA A O 1
ATOM 606 N N . GLN A 1 80 ? 9.225 -3.977 -4.713 1.00 88.38 80 GLN A N 1
ATOM 607 C CA . GLN A 1 80 ? 9.991 -3.104 -5.587 1.00 88.38 80 GLN A CA 1
ATOM 608 C C . GLN A 1 80 ? 10.285 -3.817 -6.902 1.00 88.38 80 GLN A C 1
ATOM 610 O O . GLN A 1 80 ? 10.984 -4.826 -6.918 1.00 88.38 80 GLN A O 1
ATOM 615 N N . TYR A 1 81 ? 9.847 -3.250 -8.023 1.00 85.44 81 TYR A N 1
ATOM 616 C CA . TYR A 1 81 ? 10.343 -3.677 -9.327 1.00 85.44 81 TYR A CA 1
ATOM 617 C C . TYR A 1 81 ? 11.772 -3.144 -9.537 1.00 85.44 81 TYR A C 1
ATOM 619 O O . TYR A 1 81 ? 12.065 -2.031 -9.097 1.00 85.44 81 TYR A O 1
ATOM 627 N N . PRO A 1 82 ? 12.674 -3.885 -10.205 1.00 89.38 82 PRO A N 1
ATOM 628 C CA . PRO A 1 82 ? 12.568 -5.308 -10.550 1.00 89.38 82 PRO A CA 1
ATOM 629 C C . PRO A 1 82 ? 13.020 -6.248 -9.412 1.00 89.38 82 PRO A C 1
ATOM 631 O O . PRO A 1 82 ? 13.046 -7.461 -9.579 1.00 89.38 82 PRO A O 1
ATOM 634 N N . LYS A 1 83 ? 13.429 -5.705 -8.258 1.00 87.88 83 LYS A N 1
ATOM 635 C CA . LYS A 1 83 ? 14.077 -6.441 -7.158 1.00 87.88 83 LYS A CA 1
ATOM 636 C C . LYS A 1 83 ? 13.250 -7.615 -6.614 1.00 87.88 83 LYS A C 1
ATOM 638 O O . LYS A 1 83 ? 13.812 -8.674 -6.357 1.00 87.88 83 LYS A O 1
ATOM 643 N N . ASP A 1 84 ? 11.955 -7.404 -6.418 1.00 85.69 84 ASP A N 1
ATOM 644 C CA . ASP A 1 84 ? 11.034 -8.358 -5.792 1.00 85.69 84 ASP A CA 1
ATOM 645 C C . ASP A 1 84 ? 10.148 -9.076 -6.834 1.00 85.69 84 ASP A C 1
ATOM 647 O O . ASP A 1 84 ? 9.311 -9.903 -6.480 1.00 85.69 84 ASP A O 1
ATOM 651 N N . GLY A 1 85 ? 10.331 -8.772 -8.124 1.00 88.81 85 GLY A N 1
ATOM 652 C CA . GLY A 1 85 ? 9.563 -9.330 -9.236 1.00 88.81 85 GLY A CA 1
ATOM 653 C C . GLY A 1 85 ? 9.652 -8.464 -10.493 1.00 88.81 85 GLY A C 1
ATOM 654 O O . GLY A 1 85 ? 9.762 -7.240 -10.410 1.00 88.81 85 GLY A O 1
ATOM 655 N N . GLU A 1 86 ? 9.586 -9.099 -11.662 1.00 90.19 86 GLU A N 1
ATOM 656 C CA . GLU A 1 86 ? 9.675 -8.421 -12.967 1.00 90.19 86 GLU A CA 1
ATOM 657 C C . GLU A 1 86 ? 8.306 -8.170 -13.617 1.00 90.19 86 GLU A C 1
ATOM 659 O O . GLU A 1 86 ? 8.211 -7.521 -14.657 1.00 90.19 86 GLU A O 1
ATOM 664 N N . ASP A 1 87 ? 7.232 -8.652 -12.999 1.00 86.31 87 ASP A N 1
ATOM 665 C CA . ASP A 1 87 ? 5.875 -8.531 -13.510 1.00 86.31 87 ASP A CA 1
ATOM 666 C C . ASP A 1 87 ? 4.885 -8.185 -12.389 1.00 86.31 87 ASP A C 1
ATOM 668 O O . ASP A 1 87 ? 5.136 -8.403 -11.199 1.00 86.31 87 ASP A O 1
ATOM 672 N N . ALA A 1 88 ? 3.746 -7.612 -12.780 1.00 82.38 88 ALA A N 1
ATOM 673 C CA . ALA A 1 88 ? 2.730 -7.160 -11.838 1.00 82.38 88 ALA A CA 1
ATOM 674 C C . ALA A 1 88 ? 2.113 -8.313 -11.037 1.00 82.38 88 ALA A C 1
ATOM 676 O O . ALA A 1 88 ? 1.764 -8.108 -9.883 1.00 82.38 88 ALA A O 1
ATOM 677 N N . GLU A 1 89 ? 1.986 -9.513 -11.607 1.00 87.25 89 GLU A N 1
ATOM 678 C CA . GLU A 1 89 ? 1.401 -10.656 -10.904 1.00 87.25 89 GLU A CA 1
ATOM 679 C C . GLU A 1 89 ? 2.315 -11.113 -9.762 1.00 87.25 89 GLU A C 1
ATOM 681 O O . GLU A 1 89 ? 1.851 -11.336 -8.648 1.00 87.25 89 GLU A O 1
ATOM 686 N N . THR A 1 90 ? 3.622 -11.186 -10.007 1.00 85.81 90 THR A N 1
ATOM 687 C CA . THR A 1 90 ? 4.641 -11.542 -9.018 1.00 85.81 90 THR A CA 1
ATOM 688 C C . THR A 1 90 ? 4.710 -10.511 -7.895 1.00 85.81 90 THR A C 1
ATOM 690 O O . THR A 1 90 ? 4.699 -10.883 -6.724 1.00 85.81 90 T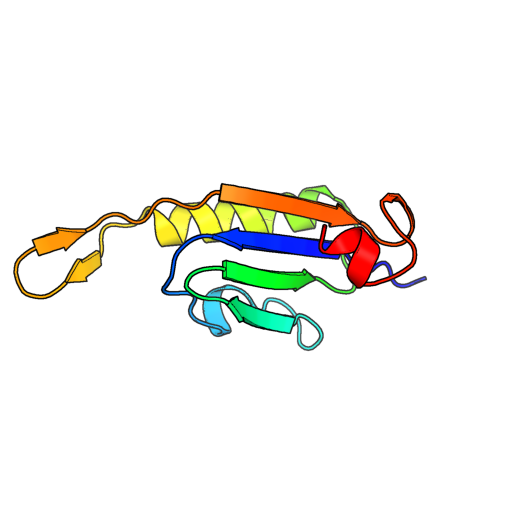HR A O 1
ATOM 693 N N . LEU A 1 91 ? 4.701 -9.220 -8.232 1.00 85.69 91 LEU A N 1
ATOM 694 C CA . LEU A 1 91 ? 4.693 -8.128 -7.253 1.00 85.69 91 LEU A CA 1
ATOM 695 C C . LEU A 1 91 ? 3.369 -8.033 -6.472 1.00 85.69 91 LEU A C 1
ATOM 697 O O . LEU A 1 91 ? 3.332 -7.505 -5.358 1.00 85.69 91 LEU A O 1
ATOM 701 N N . LEU A 1 92 ? 2.276 -8.536 -7.059 1.00 83.75 92 LEU A N 1
ATOM 702 C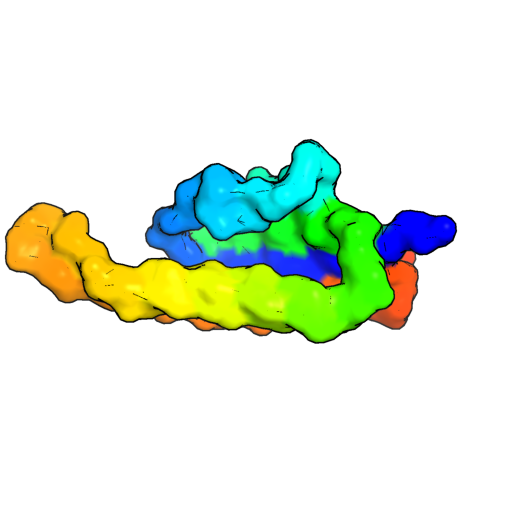 CA . LEU A 1 92 ? 0.945 -8.567 -6.462 1.00 83.75 92 LEU A CA 1
ATOM 703 C C . LEU A 1 92 ? 0.571 -9.903 -5.806 1.00 83.75 92 LEU A C 1
ATOM 705 O O . LEU A 1 92 ? -0.574 -10.040 -5.364 1.00 83.75 92 LEU A O 1
ATOM 709 N N . LYS A 1 93 ? 1.508 -10.830 -5.611 1.00 74.69 93 LYS A N 1
ATOM 710 C CA . LYS A 1 93 ? 1.336 -11.966 -4.683 1.00 74.69 93 LYS A CA 1
ATOM 711 C C . LYS A 1 93 ? 1.507 -11.523 -3.235 1.00 74.69 93 LYS A C 1
ATOM 713 O O . LYS A 1 93 ? 0.656 -11.918 -2.416 1.00 74.69 93 LYS A O 1
#

Radius of gyration: 13.9 Å; Cα contacts (8 Å, |Δi|>4): 144; chains: 1; bounding box: 39×25×31 Å

Second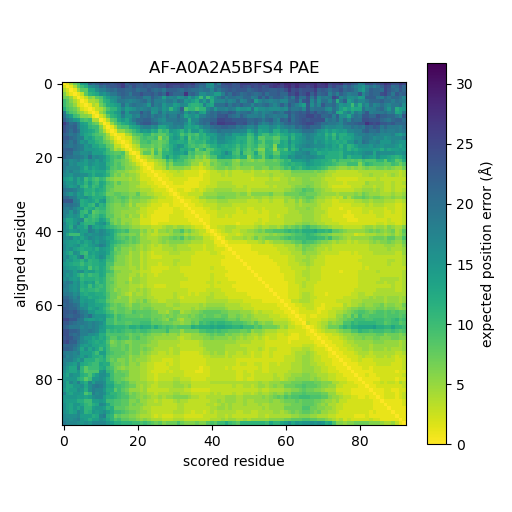ary structure (DSSP, 8-state):
----EEEEEESS---HHHH--STT-EEEE-STTEEEEEE-S-SSHHHHHHHHHHHHHHHTS-EEETTEEE-----EEEEETTTT-SSHHHHT-